Protein AF-A0A968XU78-F1 (afdb_monomer_lite)

Radius of gyration: 15.13 Å; chains: 1; bounding box: 41×35×36 Å

Secondary structure (DSSP, 8-state):
----TTSEEEEEEE-SS-SSSSEEEEEEEESS-B-TT-EEEEE-PPEETTTTEEPSS--EEEEE-SS-B-TT-EEEEEEETTSPEEP-SSEEEE-TTT-PBPSEE-----TTT-EEEEEEEEE--STT--EEEEEEEEE-SS----S-B---------

pLDDT: mean 80.4, std 16.05, range [33.38, 98.38]

Structure (mmCIF, N/CA/C/O backbone):
data_AF-A0A968XU78-F1
#
_entry.id   AF-A0A968XU78-F1
#
loop_
_atom_site.group_PDB
_atom_site.id
_atom_site.type_symbol
_atom_site.label_atom_id
_atom_site.label_alt_id
_atom_site.label_comp_id
_atom_site.label_asym_id
_atom_site.label_entity_id
_atom_site.label_seq_id
_atom_site.pdbx_PDB_ins_code
_atom_site.Cartn_x
_atom_site.Cartn_y
_atom_site.Cartn_z
_atom_site.occupancy
_atom_site.B_iso_or_equiv
_atom_site.auth_seq_id
_atom_site.auth_comp_id
_atom_site.auth_asym_id
_atom_site.auth_atom_id
_atom_site.pdbx_PDB_model_num
ATOM 1 N N . MET A 1 1 ? -8.311 -9.028 13.385 1.00 54.56 1 MET A N 1
ATOM 2 C CA . MET A 1 1 ? -7.023 -9.724 13.165 1.00 54.56 1 MET A CA 1
ATOM 3 C C . MET A 1 1 ? -5.971 -8.674 12.850 1.00 54.56 1 MET A C 1
ATOM 5 O O . MET A 1 1 ? -6.336 -7.646 12.294 1.00 54.56 1 MET A O 1
ATOM 9 N N . ALA A 1 2 ? -4.718 -8.875 13.262 1.00 76.56 2 ALA A N 1
ATOM 10 C CA . ALA A 1 2 ? -3.630 -7.958 12.922 1.00 76.56 2 ALA A CA 1
ATOM 11 C C . ALA A 1 2 ? -3.056 -8.347 11.554 1.00 76.56 2 ALA A C 1
ATOM 13 O O . ALA A 1 2 ? -2.830 -9.530 11.313 1.00 76.56 2 ALA A O 1
ATOM 14 N N . LEU A 1 3 ? -2.841 -7.369 10.675 1.00 87.31 3 LEU A N 1
ATOM 15 C CA . LEU A 1 3 ? -2.115 -7.594 9.428 1.00 87.31 3 LEU A CA 1
ATOM 16 C C . LEU A 1 3 ? -0.648 -7.915 9.749 1.00 87.31 3 LEU A C 1
ATOM 18 O O . LEU A 1 3 ? -0.043 -7.300 10.624 1.00 87.31 3 LEU A O 1
ATOM 22 N N . THR A 1 4 ? -0.080 -8.876 9.035 1.00 87.88 4 THR A N 1
ATOM 23 C CA . THR A 1 4 ? 1.322 -9.302 9.129 1.00 87.88 4 THR A CA 1
ATOM 24 C C . THR A 1 4 ? 1.878 -9.561 7.735 1.00 87.88 4 THR A C 1
ATOM 26 O O . THR A 1 4 ? 1.134 -9.568 6.749 1.00 87.88 4 THR A O 1
ATOM 29 N N . ALA A 1 5 ? 3.178 -9.853 7.646 1.00 83.69 5 ALA A N 1
ATOM 30 C CA . ALA A 1 5 ? 3.746 -10.450 6.444 1.00 83.69 5 ALA A CA 1
ATOM 31 C C . ALA A 1 5 ? 2.885 -11.635 5.969 1.00 83.69 5 ALA A C 1
ATOM 33 O O . ALA A 1 5 ? 2.498 -12.484 6.777 1.00 83.69 5 ALA A O 1
ATOM 34 N N . GLY A 1 6 ? 2.533 -11.639 4.680 1.00 82.31 6 GLY A N 1
ATOM 35 C CA . GLY A 1 6 ? 1.667 -12.657 4.076 1.00 82.31 6 GLY A CA 1
ATOM 36 C C . GLY A 1 6 ? 0.160 -12.453 4.277 1.00 82.31 6 GLY A C 1
ATOM 37 O O . GLY A 1 6 ? -0.614 -13.310 3.871 1.00 82.31 6 GLY A O 1
ATOM 38 N N . SER A 1 7 ? -0.290 -11.337 4.865 1.00 92.12 7 SER A N 1
ATOM 39 C CA . SER A 1 7 ? -1.729 -11.004 4.930 1.00 92.12 7 SER A CA 1
ATOM 40 C C . SER A 1 7 ? -2.313 -10.542 3.594 1.00 92.12 7 SER A C 1
ATOM 42 O O . SER A 1 7 ? -3.532 -10.541 3.425 1.00 92.12 7 SER A O 1
ATOM 44 N N . ILE A 1 8 ? -1.457 -10.159 2.646 1.00 95.50 8 ILE A N 1
ATOM 45 C CA . ILE A 1 8 ? -1.828 -9.828 1.271 1.00 95.50 8 ILE A CA 1
ATOM 46 C C . ILE A 1 8 ? -0.812 -10.429 0.300 1.00 95.50 8 ILE A C 1
ATOM 48 O O . ILE A 1 8 ? 0.327 -10.708 0.682 1.00 95.50 8 ILE A O 1
ATOM 52 N N . ALA A 1 9 ? -1.201 -10.554 -0.964 1.00 94.75 9 ALA A N 1
ATOM 53 C CA . ALA A 1 9 ? -0.276 -10.792 -2.065 1.00 94.75 9 ALA A CA 1
ATOM 54 C C . ALA A 1 9 ? -0.595 -9.849 -3.223 1.00 94.75 9 ALA A C 1
ATOM 56 O O . ALA A 1 9 ? -1.761 -9.672 -3.568 1.00 94.75 9 ALA A O 1
ATOM 57 N N . PHE A 1 10 ? 0.429 -9.259 -3.835 1.00 93.44 10 PHE A N 1
ATOM 58 C CA . PHE A 1 10 ? 0.238 -8.525 -5.080 1.00 93.44 10 PHE A CA 1
ATOM 59 C C . PHE A 1 10 ? -0.052 -9.496 -6.228 1.00 93.44 10 PHE A C 1
ATOM 61 O O . PHE A 1 10 ? 0.564 -10.558 -6.317 1.00 93.44 10 PHE A O 1
ATOM 68 N N . THR A 1 11 ? -0.982 -9.129 -7.106 1.00 93.44 11 THR A N 1
ATOM 69 C CA . THR A 1 11 ? -1.430 -9.979 -8.222 1.00 93.44 11 THR A CA 1
ATOM 70 C C . THR A 1 11 ? -1.208 -9.343 -9.589 1.00 93.44 11 THR A C 1
ATOM 72 O O . THR A 1 11 ? -1.167 -10.063 -10.582 1.00 93.44 11 THR A O 1
ATOM 75 N N . ALA A 1 12 ? -1.051 -8.019 -9.656 1.00 89.31 12 ALA A N 1
ATOM 76 C CA . ALA A 1 12 ? -0.768 -7.306 -10.897 1.00 89.31 12 ALA A CA 1
ATOM 77 C C . ALA A 1 12 ? -0.072 -5.966 -10.630 1.00 89.31 12 ALA A C 1
ATOM 79 O O . ALA A 1 12 ? -0.299 -5.342 -9.592 1.00 89.31 12 ALA A O 1
ATOM 80 N N . VAL A 1 13 ? 0.722 -5.522 -11.605 1.00 86.81 13 VAL A N 1
ATOM 81 C CA . VAL A 1 13 ? 1.258 -4.160 -11.725 1.00 86.81 13 VAL A CA 1
ATOM 82 C C . VAL A 1 13 ? 1.188 -3.747 -13.193 1.00 86.81 13 VAL A C 1
ATOM 84 O O . VAL A 1 13 ? 1.442 -4.572 -14.071 1.00 86.81 13 VAL A O 1
ATOM 87 N N . GLN A 1 14 ? 0.853 -2.487 -13.453 1.00 83.44 14 GLN A N 1
ATOM 88 C CA . GLN A 1 14 ? 0.863 -1.868 -14.774 1.00 83.44 14 GLN A CA 1
ATOM 89 C C . GLN A 1 14 ? 1.460 -0.459 -14.646 1.00 83.44 14 GLN A C 1
ATOM 91 O O . GLN A 1 14 ? 0.974 0.331 -13.845 1.00 83.44 14 GLN A O 1
ATOM 96 N N . SER A 1 15 ? 2.515 -0.164 -15.406 1.00 80.44 15 SER A N 1
ATOM 97 C CA . SER A 1 15 ? 3.244 1.122 -15.372 1.00 80.44 15 SER A CA 1
ATOM 98 C C . SER A 1 15 ? 3.573 1.677 -16.762 1.00 80.44 15 SER A C 1
ATOM 100 O O . SER A 1 15 ? 4.053 2.795 -16.920 1.00 80.44 15 SER A O 1
ATOM 102 N N . ASP A 1 16 ? 3.298 0.911 -17.817 1.00 72.12 16 ASP A N 1
ATOM 103 C CA . ASP A 1 16 ? 3.533 1.313 -19.206 1.00 72.12 16 ASP A CA 1
ATOM 104 C C . ASP A 1 16 ? 2.457 2.267 -19.744 1.00 72.12 16 ASP A C 1
ATOM 106 O O . ASP A 1 16 ? 2.541 2.703 -20.890 1.00 72.12 16 ASP A O 1
ATOM 110 N N . ASN A 1 17 ? 1.469 2.618 -18.913 1.00 67.69 17 ASN A N 1
ATOM 111 C CA . ASN A 1 17 ? 0.366 3.517 -19.234 1.00 67.69 17 ASN A CA 1
ATOM 112 C C . ASN A 1 17 ? -0.408 3.138 -20.512 1.00 67.69 17 ASN A C 1
ATOM 114 O O . ASN A 1 17 ? -1.046 3.987 -21.138 1.00 67.69 17 ASN A O 1
ATOM 118 N N . VAL A 1 18 ? -0.375 1.858 -20.894 1.00 62.19 18 VAL A N 1
ATOM 119 C CA . VAL A 1 18 ? -1.057 1.307 -22.067 1.00 62.19 18 VAL A CA 1
ATOM 120 C C . VAL A 1 18 ? -1.873 0.087 -21.628 1.00 62.19 18 VAL A C 1
ATOM 122 O O . VAL A 1 18 ? -1.422 -0.738 -20.844 1.00 62.19 18 VAL A O 1
ATOM 125 N N . GLY A 1 19 ? -3.106 -0.048 -22.127 1.00 62.78 19 GLY A N 1
ATOM 126 C CA . GLY A 1 19 ? -3.983 -1.180 -21.805 1.00 62.78 19 GLY A CA 1
ATOM 127 C C . GLY A 1 19 ? -5.164 -0.819 -20.900 1.00 62.78 19 GLY A C 1
ATOM 128 O O . GLY A 1 19 ? -5.734 0.263 -21.014 1.00 62.78 19 GLY A O 1
ATOM 129 N N . GLY A 1 20 ? -5.589 -1.768 -20.058 1.00 60.56 20 GLY A N 1
ATOM 130 C CA . GLY A 1 20 ? -6.904 -1.759 -19.400 1.00 60.56 20 GLY A CA 1
ATOM 131 C C . GLY A 1 20 ? -7.129 -0.688 -18.326 1.00 60.56 20 GLY A C 1
ATOM 132 O O . GLY A 1 20 ? -8.282 -0.320 -18.112 1.00 60.56 20 GLY A O 1
ATOM 133 N N . PHE A 1 21 ? -6.075 -0.175 -17.676 1.00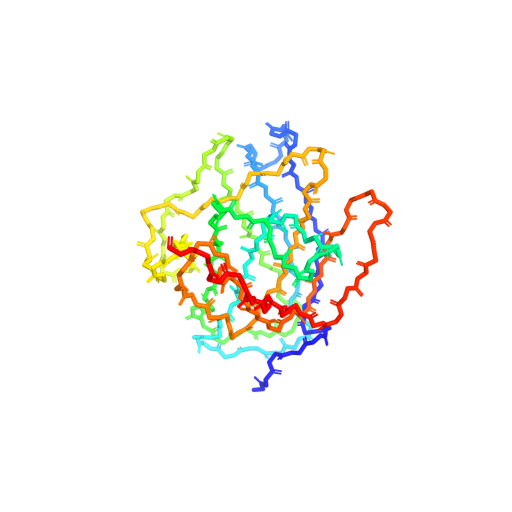 68.75 21 PHE A N 1
ATOM 134 C CA . PHE A 1 21 ? -6.210 0.825 -16.604 1.00 68.75 21 PHE A CA 1
ATOM 135 C C . PHE A 1 21 ? -5.797 2.247 -17.018 1.00 68.75 21 PHE A C 1
ATOM 137 O O . PHE A 1 21 ? -6.106 3.186 -16.290 1.00 68.75 21 PHE A O 1
ATOM 144 N N . ASN A 1 22 ? -5.187 2.428 -18.202 1.00 73.69 22 ASN A N 1
ATOM 145 C CA . ASN A 1 22 ? -4.803 3.734 -18.771 1.00 73.69 22 ASN A CA 1
ATOM 146 C C . ASN A 1 22 ? -4.087 4.664 -17.760 1.00 73.69 22 ASN A C 1
ATOM 148 O O . ASN A 1 22 ? -4.410 5.850 -17.638 1.00 73.69 22 ASN A O 1
ATOM 152 N N . GLY A 1 23 ? -3.159 4.099 -16.988 1.00 80.62 23 GLY A N 1
ATOM 153 C CA . GLY A 1 23 ? -2.520 4.763 -15.855 1.00 80.62 23 GLY A CA 1
ATOM 154 C C . GLY A 1 23 ? -1.655 3.803 -15.036 1.00 80.62 23 GLY A C 1
ATOM 155 O O . GLY A 1 23 ? -1.667 2.604 -15.310 1.00 80.62 23 GLY A O 1
ATOM 156 N N . ASP A 1 24 ? -0.945 4.296 -14.024 1.00 84.31 24 ASP A N 1
ATOM 157 C CA . ASP A 1 24 ? -0.194 3.441 -13.102 1.00 84.31 24 ASP A CA 1
ATOM 158 C C . ASP A 1 24 ? -1.167 2.698 -12.177 1.00 84.31 24 ASP A C 1
ATOM 160 O O . ASP A 1 24 ? -2.024 3.294 -11.519 1.00 84.31 24 ASP A O 1
ATOM 164 N N . ALA A 1 25 ? -1.054 1.374 -12.122 1.00 87.44 25 ALA A N 1
ATOM 165 C CA . ALA A 1 25 ? -1.965 0.532 -11.363 1.00 87.44 25 ALA A CA 1
ATOM 166 C C . ALA A 1 25 ? -1.245 -0.628 -10.680 1.00 87.44 25 ALA A C 1
ATOM 168 O O . ALA A 1 25 ? -0.263 -1.177 -11.181 1.00 87.44 25 ALA A O 1
ATOM 169 N N . PHE A 1 26 ? -1.800 -1.059 -9.552 1.00 90.31 26 PHE A N 1
ATOM 170 C CA . PHE A 1 26 ? -1.454 -2.336 -8.942 1.00 90.31 26 PHE A CA 1
ATOM 171 C C . PHE A 1 26 ? -2.692 -2.997 -8.349 1.00 90.31 26 PHE A C 1
ATOM 173 O O . PHE A 1 26 ? -3.692 -2.348 -8.030 1.00 90.31 26 PHE A O 1
ATOM 180 N N . GLN A 1 27 ? -2.606 -4.311 -8.185 1.00 94.31 27 GLN A N 1
ATOM 181 C CA . GLN A 1 27 ? -3.628 -5.108 -7.527 1.00 94.31 27 GLN A CA 1
ATOM 182 C C . GLN A 1 27 ? -3.024 -5.944 -6.415 1.00 94.31 27 GLN A C 1
ATOM 184 O O . GLN A 1 27 ? -1.897 -6.435 -6.529 1.00 94.31 27 GLN A O 1
ATOM 189 N N . PHE A 1 28 ? -3.808 -6.155 -5.366 1.00 96.69 28 PHE A N 1
ATOM 190 C CA . PHE A 1 28 ? -3.497 -7.128 -4.335 1.00 96.69 28 PHE A CA 1
ATOM 191 C C . PHE A 1 28 ? -4.741 -7.910 -3.937 1.00 96.69 28 PHE A C 1
ATOM 193 O O . PHE A 1 28 ? -5.863 -7.414 -4.008 1.00 96.69 28 PHE A O 1
ATOM 200 N N . VAL A 1 29 ? -4.528 -9.142 -3.496 1.00 97.69 29 VAL A N 1
ATOM 201 C CA . VAL A 1 29 ? -5.554 -9.987 -2.899 1.00 97.69 29 VAL A CA 1
ATOM 202 C C . VAL A 1 29 ? -5.347 -10.050 -1.391 1.00 97.69 29 VAL A C 1
ATOM 204 O O . VAL A 1 29 ? -4.216 -10.160 -0.910 1.00 97.69 29 VAL A O 1
ATOM 207 N N . LEU A 1 30 ? -6.442 -9.984 -0.638 1.00 97.62 30 LEU A N 1
ATOM 208 C CA . LEU A 1 30 ? -6.436 -10.254 0.795 1.00 97.62 30 LEU A CA 1
ATOM 209 C C . LEU A 1 30 ? -6.263 -11.757 1.036 1.00 97.62 30 LEU A C 1
ATOM 211 O O . LEU A 1 30 ? -7.013 -12.559 0.491 1.00 97.62 30 LEU A O 1
ATOM 215 N N . LEU A 1 31 ? -5.310 -12.152 1.875 1.00 96.06 31 LEU A N 1
ATOM 216 C CA . LEU A 1 31 ? -5.107 -13.554 2.275 1.00 96.06 31 LEU A CA 1
ATOM 217 C C . LEU A 1 31 ? -5.702 -13.865 3.657 1.00 96.06 31 LEU A C 1
ATOM 219 O O . LEU A 1 31 ? -5.674 -15.004 4.113 1.00 96.06 31 LEU A O 1
ATOM 223 N N . THR A 1 32 ? -6.273 -12.852 4.304 1.00 95.12 32 THR A N 1
ATOM 224 C CA . THR A 1 32 ? -7.029 -12.939 5.554 1.00 95.12 32 THR A CA 1
ATOM 225 C C . THR A 1 32 ? -8.244 -12.023 5.473 1.00 95.12 32 THR A C 1
ATOM 227 O O . THR A 1 32 ? -8.222 -11.022 4.757 1.00 95.12 32 THR A O 1
ATOM 230 N N . ASP A 1 33 ? -9.279 -12.330 6.248 1.00 96.62 33 ASP A N 1
ATOM 231 C CA . ASP A 1 33 ? -10.402 -11.419 6.453 1.00 96.62 33 ASP A CA 1
ATOM 232 C C . ASP A 1 33 ? -9.923 -10.116 7.113 1.00 96.62 33 ASP A C 1
ATOM 234 O O . ASP A 1 33 ? -9.047 -10.123 7.990 1.00 96.62 33 ASP A O 1
ATOM 238 N N . VAL A 1 34 ? -10.529 -8.996 6.722 1.00 96.19 34 VAL A N 1
ATOM 239 C CA . VAL A 1 34 ? -10.269 -7.663 7.279 1.00 96.19 34 VAL A CA 1
ATOM 240 C C . VAL A 1 34 ? -11.577 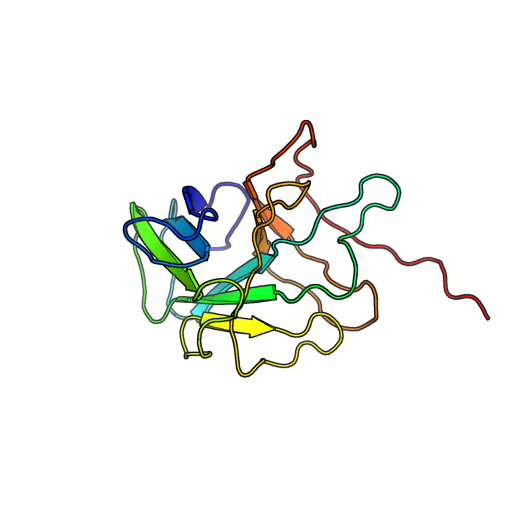-6.989 7.675 1.00 96.19 34 VAL A C 1
ATOM 242 O O . VAL A 1 34 ? -12.614 -7.157 7.035 1.00 96.19 34 VAL A O 1
ATOM 245 N N . ALA A 1 35 ? -11.534 -6.206 8.750 1.00 96.94 35 ALA A N 1
ATOM 246 C CA . ALA A 1 35 ? -12.678 -5.414 9.187 1.00 96.94 35 ALA A CA 1
ATOM 247 C C . ALA A 1 35 ? -12.697 -4.043 8.496 1.00 96.94 35 ALA A C 1
ATOM 249 O O . ALA A 1 35 ? -11.652 -3.551 8.055 1.00 96.94 35 ALA A O 1
ATOM 250 N N . ALA A 1 36 ? -13.860 -3.392 8.480 1.00 96.88 36 ALA A N 1
ATOM 251 C CA . ALA A 1 36 ? -13.968 -1.990 8.090 1.00 96.88 36 ALA A CA 1
ATOM 252 C C . ALA A 1 36 ? -12.986 -1.124 8.906 1.00 96.88 36 ALA A C 1
ATOM 254 O O . ALA A 1 36 ? -12.785 -1.346 10.101 1.00 96.88 36 ALA A O 1
ATOM 255 N N . GLY A 1 37 ? -12.350 -0.151 8.255 1.00 96.19 37 GLY A N 1
ATOM 256 C CA . GLY A 1 37 ? -11.315 0.708 8.836 1.00 96.19 37 GLY A CA 1
ATOM 257 C C . GLY A 1 37 ? -9.898 0.126 8.815 1.00 96.19 37 GLY A C 1
ATOM 258 O O . GLY A 1 37 ? -8.946 0.838 9.140 1.00 96.19 37 GLY A O 1
ATOM 259 N N . THR A 1 38 ? -9.717 -1.134 8.400 1.00 96.69 38 THR A N 1
ATOM 260 C CA . THR A 1 38 ? -8.374 -1.685 8.164 1.00 96.69 38 THR A CA 1
ATOM 261 C C . THR A 1 38 ? -7.637 -0.820 7.149 1.00 96.69 38 THR A C 1
ATOM 263 O O . THR A 1 38 ? -8.179 -0.509 6.093 1.00 96.69 38 THR A O 1
ATOM 266 N N . THR A 1 39 ? -6.408 -0.423 7.479 1.00 96.00 39 THR A N 1
ATOM 267 C CA . THR A 1 39 ? -5.615 0.505 6.671 1.00 96.00 39 THR A CA 1
ATOM 268 C C . THR A 1 39 ? -4.317 -0.156 6.223 1.00 96.00 39 THR A C 1
ATOM 270 O O . THR A 1 39 ? -3.619 -0.758 7.039 1.00 96.00 39 THR A O 1
ATOM 273 N N . ILE A 1 40 ? -3.984 -0.013 4.940 1.00 96.25 40 ILE A N 1
ATOM 274 C CA . ILE A 1 40 ? -2.706 -0.436 4.356 1.00 96.25 40 ILE A CA 1
ATOM 275 C C . ILE A 1 40 ? -2.108 0.755 3.618 1.00 96.25 40 ILE A C 1
ATOM 277 O O . ILE A 1 40 ? -2.818 1.514 2.962 1.00 96.25 40 ILE A O 1
ATOM 281 N N . PHE A 1 41 ? -0.803 0.926 3.739 1.00 94.31 41 PHE A N 1
ATOM 282 C CA . PHE A 1 41 ? -0.059 1.986 3.083 1.00 94.31 41 PHE A CA 1
ATOM 283 C C . PHE A 1 41 ? 0.851 1.391 2.018 1.00 94.31 41 PHE A C 1
ATOM 285 O O . PHE A 1 41 ? 1.390 0.306 2.201 1.00 94.31 41 PHE A O 1
ATOM 292 N N . PHE A 1 42 ? 1.029 2.103 0.918 1.00 92.56 42 PHE A N 1
ATOM 293 C CA . PHE A 1 42 ? 1.813 1.688 -0.233 1.00 92.56 42 PHE A CA 1
ATOM 294 C C . PHE A 1 42 ? 2.768 2.812 -0.599 1.00 92.56 42 PHE A C 1
ATOM 296 O O . PHE A 1 42 ? 2.359 3.969 -0.702 1.00 92.56 42 PHE A O 1
ATOM 303 N N . THR A 1 43 ? 4.033 2.470 -0.781 1.00 88.50 43 THR A N 1
ATOM 304 C CA . THR A 1 43 ? 5.058 3.394 -1.264 1.00 88.50 43 THR A CA 1
ATOM 305 C C . THR A 1 43 ? 5.741 2.783 -2.474 1.00 88.50 43 THR A C 1
ATOM 307 O O . THR A 1 43 ? 6.009 1.578 -2.483 1.00 88.50 43 THR A O 1
ATOM 310 N N . ASP A 1 44 ? 5.992 3.614 -3.478 1.00 83.19 44 ASP A N 1
ATOM 311 C CA . ASP A 1 44 ? 6.900 3.327 -4.588 1.00 83.19 44 ASP A CA 1
ATOM 312 C C . ASP A 1 44 ? 8.369 3.583 -4.220 1.00 83.19 44 ASP A C 1
ATOM 314 O O . ASP A 1 44 ? 9.293 3.269 -4.975 1.00 83.19 44 ASP A O 1
ATOM 318 N N . GLY A 1 45 ? 8.583 4.114 -3.016 1.00 81.88 45 GLY A N 1
ATOM 319 C CA . GLY A 1 45 ? 9.875 4.568 -2.582 1.00 81.88 45 GLY A CA 1
ATOM 320 C C . GLY A 1 45 ? 10.940 3.494 -2.519 1.00 81.88 45 GLY A C 1
ATOM 321 O O . GLY A 1 45 ? 10.839 2.494 -1.796 1.00 81.88 45 GLY A O 1
ATOM 322 N N . GLY A 1 46 ? 12.028 3.733 -3.247 1.00 78.06 46 GLY A N 1
ATOM 323 C CA . GLY A 1 46 ? 13.187 2.854 -3.240 1.00 78.06 46 GLY A CA 1
ATOM 324 C C . GLY A 1 46 ? 13.736 2.693 -1.819 1.00 78.06 46 GLY A C 1
ATOM 325 O O . GLY A 1 46 ? 14.092 3.675 -1.164 1.00 78.06 46 GLY A O 1
ATOM 326 N N . PHE A 1 47 ? 13.845 1.454 -1.331 1.00 77.50 47 PHE A N 1
ATOM 327 C CA . PHE A 1 47 ? 14.507 1.195 -0.056 1.00 77.50 47 PHE A CA 1
ATOM 328 C C . PHE A 1 47 ? 16.017 1.105 -0.242 1.00 77.50 47 PHE A C 1
ATOM 330 O O . PHE A 1 47 ? 16.526 0.351 -1.072 1.00 77.50 47 PHE A O 1
ATOM 337 N N . ARG A 1 48 ? 16.739 1.871 0.564 1.00 74.19 48 ARG A N 1
ATOM 338 C CA . ARG A 1 48 ? 18.189 1.956 0.562 1.00 74.19 48 ARG A CA 1
ATOM 339 C C . ARG A 1 48 ? 18.761 1.091 1.673 1.00 74.19 48 ARG A C 1
ATOM 341 O O . ARG A 1 48 ? 18.564 1.355 2.856 1.00 74.19 48 ARG A O 1
ATOM 348 N N . THR A 1 49 ? 19.506 0.058 1.293 1.00 73.44 49 THR A N 1
ATOM 349 C CA . THR A 1 49 ? 20.176 -0.837 2.248 1.00 73.44 49 THR A CA 1
ATOM 350 C C . THR A 1 49 ? 21.433 -0.217 2.859 1.00 73.44 49 THR A C 1
ATOM 352 O O . THR A 1 49 ? 21.838 -0.626 3.941 1.00 73.44 49 THR A O 1
ATOM 355 N N . ASP A 1 50 ? 22.030 0.797 2.220 1.00 76.50 50 ASP A N 1
ATOM 356 C CA . ASP A 1 50 ? 23.236 1.479 2.707 1.00 76.50 50 ASP A CA 1
ATOM 357 C C . ASP A 1 50 ? 22.988 2.340 3.956 1.00 76.50 50 ASP A C 1
ATOM 359 O O . ASP A 1 50 ? 23.908 2.581 4.736 1.00 76.50 50 ASP A O 1
ATOM 363 N N . ASN A 1 51 ? 21.749 2.784 4.171 1.00 72.62 51 ASN A N 1
ATOM 364 C CA . ASN A 1 51 ? 21.338 3.545 5.355 1.00 72.62 51 ASN A CA 1
ATOM 365 C C . ASN A 1 51 ? 20.045 3.022 6.005 1.00 72.62 51 ASN A C 1
ATOM 367 O O . ASN A 1 51 ? 19.522 3.666 6.913 1.00 72.62 51 ASN A O 1
ATOM 371 N N . ASN A 1 52 ? 19.555 1.866 5.550 1.00 74.19 52 ASN A N 1
ATOM 372 C CA . ASN A 1 52 ? 18.345 1.202 6.025 1.00 74.19 52 ASN A CA 1
ATOM 373 C C . ASN A 1 52 ? 17.100 2.115 6.026 1.00 74.19 52 ASN A C 1
ATOM 375 O O . ASN A 1 52 ? 16.303 2.080 6.959 1.00 74.19 52 ASN A O 1
ATOM 379 N N . ALA A 1 53 ? 16.929 2.952 5.000 1.00 76.56 53 ALA A N 1
ATOM 380 C CA . ALA A 1 53 ? 15.845 3.932 4.930 1.00 76.56 53 ALA A CA 1
ATOM 381 C C . ALA A 1 53 ? 15.164 3.958 3.557 1.00 76.56 53 ALA A C 1
ATOM 383 O O . ALA A 1 53 ? 15.761 3.606 2.541 1.00 76.56 53 ALA A O 1
ATOM 384 N N . PHE A 1 54 ? 13.912 4.414 3.506 1.00 78.75 54 PHE A N 1
ATOM 385 C CA . PHE A 1 54 ? 13.299 4.804 2.236 1.00 78.75 54 PHE A CA 1
ATOM 386 C C . PHE A 1 54 ? 13.983 6.054 1.672 1.00 78.75 54 PHE A C 1
ATOM 388 O O . PHE A 1 54 ? 14.539 6.871 2.418 1.00 78.75 54 PHE A O 1
ATOM 395 N N . ARG A 1 55 ? 13.952 6.204 0.346 1.00 76.06 55 ARG A N 1
ATOM 396 C CA . ARG A 1 55 ? 14.278 7.472 -0.308 1.00 76.06 55 ARG A CA 1
ATOM 397 C C . ARG A 1 55 ? 13.356 8.581 0.220 1.00 76.06 55 ARG A C 1
ATOM 399 O O . ARG A 1 55 ? 12.287 8.348 0.780 1.00 76.06 55 ARG A O 1
ATOM 406 N N . THR A 1 56 ? 13.855 9.810 0.149 1.00 74.69 56 THR A N 1
ATOM 407 C CA . THR A 1 56 ? 13.172 10.986 0.693 1.00 74.69 56 THR A CA 1
ATOM 408 C C . THR A 1 56 ? 12.354 11.680 -0.391 1.00 74.69 56 THR A C 1
ATOM 410 O O . THR A 1 56 ? 12.655 11.553 -1.575 1.00 74.69 56 THR A O 1
ATOM 413 N N . ASN A 1 57 ? 11.358 12.470 0.024 1.00 72.50 57 ASN A N 1
ATOM 414 C CA . ASN A 1 57 ? 10.457 13.233 -0.855 1.00 72.50 57 ASN A CA 1
ATOM 415 C C . ASN A 1 57 ? 9.494 12.394 -1.716 1.00 72.50 57 ASN A C 1
ATOM 417 O O . ASN A 1 57 ? 8.979 12.894 -2.713 1.00 72.50 57 ASN A O 1
ATOM 421 N N . GLU A 1 58 ? 9.204 11.161 -1.307 1.00 78.06 58 GLU A N 1
ATOM 422 C CA . GLU A 1 58 ? 8.151 10.332 -1.901 1.00 78.06 58 GLU A CA 1
ATOM 423 C C . GLU A 1 58 ? 6.886 10.386 -1.034 1.00 78.06 58 GLU A C 1
ATOM 425 O O . GLU A 1 58 ? 6.946 10.503 0.199 1.00 78.06 58 GLU A O 1
ATOM 430 N N . ASN A 1 59 ? 5.725 10.343 -1.687 1.00 84.25 59 ASN A N 1
ATOM 431 C CA . ASN A 1 59 ? 4.432 10.279 -1.014 1.00 84.25 59 ASN A CA 1
ATOM 432 C C . ASN A 1 59 ? 4.012 8.822 -0.830 1.00 84.25 59 ASN A C 1
ATOM 434 O O . ASN A 1 59 ? 4.490 7.924 -1.510 1.00 84.25 59 ASN A O 1
ATOM 438 N N . VAL A 1 60 ? 3.075 8.594 0.084 1.00 89.56 60 VAL A N 1
ATOM 439 C CA . VAL A 1 60 ? 2.516 7.264 0.336 1.00 89.56 60 VAL A CA 1
ATOM 440 C C . VAL A 1 60 ? 1.059 7.249 -0.084 1.00 89.56 60 VAL A C 1
ATOM 442 O O . VAL A 1 60 ? 0.311 8.169 0.238 1.00 89.56 60 VAL A O 1
ATOM 445 N N . VAL A 1 61 ? 0.619 6.186 -0.743 1.00 93.50 61 VAL A N 1
ATOM 446 C CA . VAL A 1 61 ? -0.801 5.933 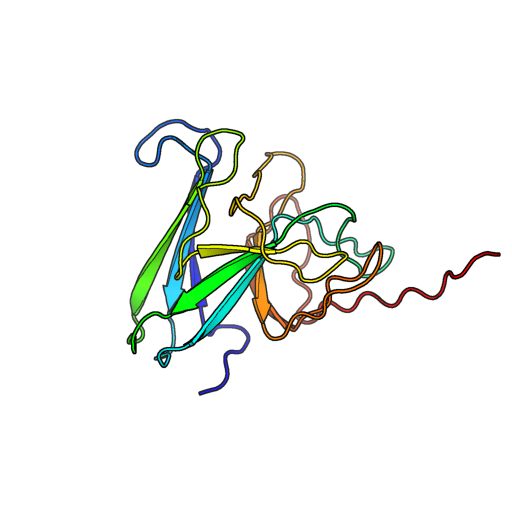-0.986 1.00 93.50 61 VAL A CA 1
ATOM 447 C C . VAL A 1 61 ? -1.368 5.105 0.160 1.00 93.50 61 VAL A C 1
ATOM 449 O O . VAL A 1 61 ? -0.817 4.081 0.543 1.00 93.50 61 VAL A O 1
ATOM 452 N N . ARG A 1 62 ? -2.491 5.538 0.723 1.00 95.25 62 ARG A N 1
ATOM 453 C CA . ARG A 1 62 ? -3.219 4.838 1.782 1.00 95.25 62 ARG A CA 1
ATOM 454 C C . ARG A 1 62 ? -4.500 4.240 1.221 1.00 95.25 62 ARG A C 1
ATOM 456 O O . ARG A 1 62 ? -5.301 4.979 0.654 1.00 95.25 62 ARG A O 1
ATOM 463 N N . TRP A 1 63 ? -4.702 2.953 1.474 1.00 97.38 63 TRP A N 1
ATOM 464 C CA . TRP A 1 63 ? -5.967 2.245 1.316 1.00 97.38 63 TRP A CA 1
ATOM 465 C C . TRP A 1 63 ? -6.673 2.073 2.664 1.00 97.38 63 TRP A C 1
ATOM 467 O O . TRP A 1 63 ? -6.020 1.725 3.651 1.00 97.38 63 TRP A O 1
ATOM 477 N N . VAL A 1 64 ? -7.993 2.257 2.703 1.00 97.19 64 VAL A N 1
ATOM 478 C CA . VAL A 1 64 ? -8.842 2.000 3.875 1.00 97.19 64 VAL A CA 1
ATOM 479 C C . VAL A 1 64 ? -10.038 1.136 3.480 1.00 97.19 64 VAL A C 1
ATOM 481 O O . VAL A 1 64 ? -10.874 1.557 2.679 1.00 97.19 64 VAL A O 1
ATOM 484 N N . ALA A 1 65 ? -10.180 -0.033 4.106 1.00 97.69 65 ALA A N 1
ATOM 485 C CA . ALA A 1 65 ? -11.333 -0.908 3.919 1.00 97.69 65 ALA A CA 1
ATOM 486 C C . ALA A 1 65 ? -12.631 -0.196 4.342 1.00 97.69 65 ALA A C 1
ATOM 488 O O . ALA A 1 65 ? -12.820 0.121 5.516 1.00 97.69 65 ALA A O 1
ATOM 489 N N . GLN A 1 66 ? -13.551 0.033 3.404 1.00 98.00 66 GLN A N 1
ATOM 490 C CA . GLN A 1 66 ? -14.824 0.717 3.687 1.00 98.00 66 GLN A CA 1
ATOM 491 C C . GLN A 1 66 ? -15.890 -0.210 4.300 1.00 98.00 66 GLN A C 1
ATOM 493 O O . GLN A 1 66 ? -16.930 0.245 4.770 1.00 98.00 66 GLN A O 1
ATOM 498 N N . SER A 1 67 ? -15.646 -1.520 4.294 1.00 97.75 67 SER A N 1
ATOM 499 C CA . SER A 1 67 ? -16.516 -2.548 4.866 1.00 97.75 67 SER A CA 1
ATOM 500 C C . SER A 1 67 ? -15.682 -3.750 5.319 1.00 97.75 67 SER A C 1
ATOM 502 O O . SER A 1 67 ? -14.467 -3.777 5.114 1.00 97.75 67 SER A O 1
ATOM 504 N N . ASN A 1 68 ? -16.317 -4.736 5.956 1.00 97.69 68 ASN A N 1
ATOM 505 C CA . ASN A 1 68 ? -15.661 -6.013 6.229 1.00 97.69 68 ASN A CA 1
ATOM 506 C C . ASN A 1 68 ? -15.476 -6.771 4.908 1.00 97.69 68 ASN A C 1
ATOM 508 O O . ASN A 1 68 ? -16.443 -6.941 4.167 1.00 97.69 68 ASN A O 1
ATOM 512 N N . LEU A 1 69 ? -14.262 -7.243 4.636 1.00 97.88 69 LEU A N 1
ATOM 513 C CA . LEU A 1 69 ? -13.921 -7.971 3.413 1.00 97.88 69 LEU A CA 1
ATOM 514 C C . LEU A 1 69 ? -13.317 -9.326 3.776 1.00 97.88 69 LEU A C 1
ATOM 516 O O . LEU A 1 69 ? -12.537 -9.429 4.723 1.00 97.88 69 LEU A O 1
ATOM 520 N N . THR A 1 70 ? -13.670 -10.364 3.022 1.00 97.31 70 THR A N 1
ATOM 521 C CA . THR A 1 70 ? -13.140 -11.714 3.234 1.00 97.31 70 THR A CA 1
ATOM 522 C C . THR A 1 70 ? -11.807 -11.910 2.519 1.00 97.31 70 THR A C 1
ATOM 524 O O . THR A 1 70 ? -11.511 -11.233 1.525 1.00 97.31 70 THR A O 1
ATOM 527 N N . ALA A 1 71 ? -11.026 -12.891 2.966 1.00 97.31 71 ALA A N 1
ATOM 528 C CA . ALA A 1 71 ? -9.908 -13.418 2.195 1.00 97.31 71 ALA A CA 1
ATOM 529 C C . ALA A 1 71 ? -10.359 -13.791 0.767 1.00 97.31 71 ALA A C 1
ATOM 531 O O . ALA A 1 71 ? -11.496 -14.209 0.536 1.00 97.31 71 ALA A O 1
ATOM 532 N N . GLY A 1 72 ? -9.470 -13.605 -0.206 1.00 97.50 72 GLY A N 1
ATOM 533 C CA . GLY A 1 72 ? -9.742 -13.762 -1.634 1.00 97.50 72 GLY A CA 1
ATOM 534 C C . GLY A 1 72 ? -10.272 -12.502 -2.324 1.00 97.50 72 GLY A C 1
ATOM 535 O O . GLY A 1 72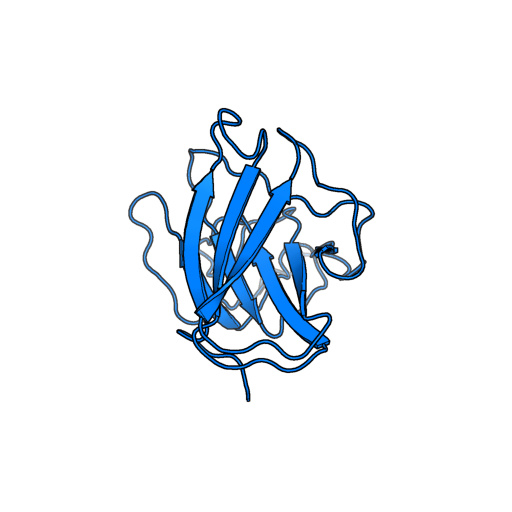 ? -10.332 -12.473 -3.551 1.00 97.50 72 GLY A O 1
ATOM 536 N N . THR A 1 73 ? -10.617 -11.444 -1.581 1.00 98.38 73 THR A N 1
ATOM 537 C CA . THR A 1 73 ? -11.032 -10.168 -2.186 1.00 98.38 73 THR A CA 1
ATOM 538 C C . THR A 1 73 ? -9.847 -9.505 -2.890 1.00 98.38 73 THR A C 1
ATOM 540 O O . THR A 1 73 ? -8.809 -9.278 -2.266 1.00 98.38 73 THR A O 1
ATOM 543 N N . VAL A 1 74 ? -10.012 -9.177 -4.176 1.00 97.94 74 VAL A N 1
ATOM 544 C CA . VAL A 1 74 ? -9.020 -8.448 -4.982 1.00 97.94 74 VAL A CA 1
ATOM 545 C C . VAL A 1 74 ? -9.324 -6.959 -4.948 1.00 97.94 74 VAL A C 1
ATOM 547 O O . VAL A 1 74 ? -10.436 -6.537 -5.260 1.00 97.94 74 VAL A O 1
ATOM 550 N N . ILE A 1 75 ? -8.314 -6.170 -4.609 1.00 97.62 75 ILE A N 1
ATOM 551 C CA . ILE A 1 75 ? -8.364 -4.718 -4.509 1.00 97.62 75 ILE A CA 1
ATOM 552 C C . ILE A 1 75 ? -7.447 -4.126 -5.572 1.00 97.62 75 ILE A C 1
ATOM 554 O O . ILE A 1 75 ? -6.338 -4.614 -5.789 1.00 97.62 75 ILE A O 1
ATOM 558 N N . THR A 1 76 ? -7.923 -3.080 -6.244 1.00 94.19 76 THR A N 1
ATOM 559 C CA . THR A 1 76 ? -7.198 -2.404 -7.324 1.00 94.19 76 THR A CA 1
ATOM 560 C C . THR A 1 76 ? -6.987 -0.946 -6.966 1.00 94.19 76 THR A C 1
ATOM 562 O O . THR A 1 76 ? -7.935 -0.254 -6.598 1.00 94.19 76 THR A O 1
ATOM 565 N N . PHE A 1 77 ? -5.753 -0.483 -7.121 1.00 92.31 77 PHE A N 1
ATOM 566 C CA . PHE A 1 77 ? -5.439 0.932 -7.204 1.00 92.31 77 PHE A CA 1
ATOM 567 C C . PHE A 1 77 ? -5.164 1.303 -8.658 1.00 92.31 77 PHE A C 1
ATOM 569 O O . PHE A 1 77 ? -4.504 0.554 -9.380 1.00 92.31 77 PHE A O 1
ATOM 576 N N . THR A 1 78 ? -5.632 2.475 -9.072 1.00 88.81 78 THR A N 1
ATOM 577 C CA . THR A 1 78 ? -5.321 3.052 -10.379 1.00 88.81 78 THR A CA 1
ATOM 578 C C . THR A 1 78 ? -5.154 4.554 -10.220 1.00 88.81 78 THR A C 1
ATOM 580 O O . THR A 1 78 ? -6.037 5.224 -9.683 1.00 88.81 78 THR A O 1
ATOM 583 N N . ALA A 1 79 ? -4.036 5.077 -10.705 1.00 84.62 79 ALA A N 1
ATOM 584 C CA . ALA A 1 79 ? -3.757 6.496 -10.826 1.00 84.62 79 ALA A CA 1
ATOM 585 C C . ALA A 1 79 ? -3.621 6.866 -12.311 1.00 84.62 79 ALA A C 1
ATOM 587 O O . ALA A 1 79 ? -3.094 6.066 -13.081 1.00 84.62 79 ALA A O 1
ATOM 588 N N . PRO A 1 80 ? -4.102 8.041 -12.754 1.00 75.44 80 PRO A N 1
ATOM 589 C CA . PRO A 1 80 ? -3.909 8.477 -14.133 1.00 75.44 80 PRO A CA 1
ATOM 590 C C . PRO A 1 80 ? -2.418 8.611 -14.481 1.00 75.44 80 PRO A C 1
ATOM 592 O O . PRO A 1 80 ? -1.591 8.880 -13.617 1.00 75.44 80 PRO A O 1
ATOM 595 N N . ASN A 1 81 ? -2.067 8.475 -15.760 1.00 69.31 81 ASN A N 1
ATOM 596 C CA . ASN A 1 81 ? -0.673 8.547 -16.215 1.00 69.31 81 ASN A CA 1
ATOM 597 C C . ASN A 1 81 ? 0.076 9.775 -15.653 1.00 69.31 81 ASN A C 1
ATOM 599 O O . ASN A 1 81 ? -0.380 10.915 -15.803 1.00 69.31 81 ASN A O 1
ATOM 603 N N . GLY A 1 82 ? 1.206 9.525 -14.982 1.00 62.41 82 GLY A N 1
ATOM 604 C CA . GLY A 1 82 ? 2.112 10.552 -14.460 1.00 62.41 82 GLY A CA 1
ATOM 605 C C . GLY A 1 82 ? 1.500 11.478 -13.402 1.00 62.41 82 GLY A C 1
ATOM 606 O O . GLY A 1 82 ? 2.062 12.537 -13.119 1.00 62.41 82 GLY A O 1
ATOM 607 N N . SER A 1 83 ? 0.336 11.134 -12.841 1.00 68.19 83 SER A N 1
ATOM 608 C CA . SER A 1 83 ? -0.380 11.965 -11.872 1.00 68.19 83 SER A CA 1
ATOM 609 C C . SER A 1 83 ? -1.142 11.121 -10.849 1.00 68.19 83 SER A C 1
ATOM 611 O O . SER A 1 83 ? -1.541 9.996 -11.108 1.00 68.19 83 SER A O 1
ATOM 613 N N . GLY A 1 84 ? -1.356 11.647 -9.643 1.00 79.69 84 GLY A N 1
ATOM 614 C CA . GLY A 1 84 ? -2.176 10.941 -8.656 1.00 79.69 84 GLY A CA 1
ATOM 615 C C . GLY A 1 84 ? -3.665 10.958 -9.018 1.00 79.69 84 GLY A C 1
ATOM 616 O O . GLY A 1 84 ? -4.167 11.944 -9.557 1.00 79.69 84 GLY A O 1
ATOM 617 N N . ALA A 1 85 ? -4.393 9.897 -8.666 1.00 86.25 85 ALA A N 1
ATOM 618 C CA . ALA A 1 85 ? -5.853 9.909 -8.625 1.00 86.25 85 ALA A CA 1
ATOM 619 C C . ALA A 1 85 ? -6.353 10.909 -7.574 1.00 86.25 85 ALA A C 1
ATOM 621 O O . ALA A 1 85 ? -5.654 11.198 -6.605 1.00 86.25 85 ALA A O 1
ATOM 622 N N . ALA A 1 86 ? -7.574 11.424 -7.717 1.00 89.56 86 ALA A N 1
ATOM 623 C CA . ALA A 1 86 ? -8.187 12.222 -6.657 1.00 89.56 86 ALA A CA 1
ATOM 624 C C . ALA A 1 86 ? -8.346 11.383 -5.379 1.00 89.56 86 ALA A C 1
ATOM 626 O O . ALA A 1 86 ? -8.760 10.224 -5.439 1.00 89.56 86 ALA A O 1
ATOM 627 N N . SER A 1 87 ? -8.043 11.973 -4.223 1.00 93.06 87 SER A N 1
ATOM 628 C CA . SER A 1 87 ? -8.265 11.302 -2.944 1.00 93.06 87 SER A CA 1
ATOM 629 C C . SER A 1 87 ? -9.759 11.044 -2.706 1.00 93.06 87 SER A C 1
ATOM 631 O O . SER A 1 87 ? -10.614 11.895 -2.947 1.00 93.06 87 SER A O 1
ATOM 633 N N . THR A 1 88 ? -10.060 9.865 -2.180 1.00 94.56 88 THR A N 1
ATOM 634 C CA . THR A 1 88 ? -11.382 9.354 -1.811 1.00 94.56 88 THR A CA 1
ATOM 635 C C . THR A 1 88 ? -11.340 8.829 -0.365 1.00 94.56 88 THR A C 1
ATOM 637 O O . THR A 1 88 ? -10.265 8.776 0.240 1.00 94.56 88 THR A O 1
ATOM 640 N N . PRO A 1 89 ? -12.480 8.419 0.226 1.00 94.75 89 PRO A N 1
ATOM 641 C CA . PRO A 1 89 ? -12.475 7.744 1.526 1.00 94.75 89 PRO A CA 1
ATOM 642 C C . PRO A 1 89 ? -11.677 6.432 1.547 1.00 94.75 89 PRO A C 1
ATOM 644 O O . PRO A 1 89 ? -11.152 6.060 2.595 1.00 94.75 89 PRO A O 1
ATOM 647 N N . GLU A 1 90 ? -11.589 5.737 0.407 1.00 96.19 90 GLU A N 1
ATOM 648 C CA . GLU A 1 90 ? -10.856 4.476 0.274 1.00 96.19 90 GLU A CA 1
ATOM 649 C C . GLU A 1 90 ? -9.375 4.702 -0.037 1.00 96.19 90 GLU A C 1
ATOM 651 O O . GLU A 1 90 ? -8.527 4.047 0.559 1.00 96.19 90 GLU A O 1
ATOM 656 N N . TRP A 1 91 ? -9.061 5.643 -0.929 1.00 95.75 91 TRP A N 1
ATOM 657 C CA . TRP A 1 91 ? -7.714 5.877 -1.447 1.00 95.75 91 TRP A CA 1
ATOM 658 C C . TRP A 1 91 ? -7.278 7.318 -1.246 1.00 95.75 91 TRP A C 1
ATOM 660 O O . TRP A 1 91 ? -7.903 8.226 -1.778 1.00 95.75 91 TRP A O 1
ATOM 670 N N . SER A 1 92 ? -6.175 7.552 -0.541 1.00 95.00 92 SER A N 1
ATOM 671 C CA . SER A 1 92 ? -5.669 8.912 -0.318 1.00 95.00 92 SER A CA 1
ATOM 672 C C . SER A 1 92 ? -4.150 8.968 -0.308 1.00 95.00 92 SER A C 1
ATOM 674 O O . SER A 1 92 ? -3.524 8.077 0.262 1.00 95.00 92 SER A O 1
ATOM 676 N N . GLY A 1 93 ? -3.553 10.030 -0.845 1.00 92.56 93 GLY A N 1
ATOM 677 C CA . GLY A 1 93 ? -2.124 10.282 -0.658 1.00 92.56 93 GLY A CA 1
ATOM 678 C C . GLY A 1 93 ? -1.821 10.804 0.744 1.00 92.56 93 GLY A C 1
ATOM 679 O O . GLY A 1 93 ? -2.657 11.461 1.364 1.00 92.56 93 GLY A O 1
ATOM 680 N N . ILE A 1 94 ? -0.619 10.527 1.233 1.00 91.88 94 ILE A N 1
ATOM 681 C CA . ILE A 1 94 ? -0.101 10.964 2.525 1.00 91.88 94 ILE A CA 1
ATOM 682 C C . ILE A 1 94 ? 1.268 11.597 2.302 1.00 91.88 94 ILE A C 1
ATOM 684 O O . ILE A 1 94 ? 2.163 10.981 1.719 1.00 91.88 94 ILE A O 1
ATOM 688 N N . ASN A 1 95 ? 1.434 12.821 2.797 1.00 88.94 95 ASN A N 1
ATOM 689 C CA . ASN A 1 95 ? 2.729 13.478 2.860 1.00 88.94 95 ASN A CA 1
ATOM 690 C C . ASN A 1 95 ? 3.572 12.810 3.953 1.00 88.94 95 ASN A C 1
ATOM 692 O O . ASN A 1 95 ? 3.226 12.875 5.132 1.00 88.94 95 ASN A O 1
ATOM 696 N N . THR A 1 96 ? 4.685 12.186 3.585 1.00 85.75 96 THR A N 1
ATOM 697 C CA . THR A 1 96 ? 5.542 11.444 4.526 1.00 85.75 96 THR A CA 1
ATOM 698 C C . THR A 1 96 ? 6.219 12.335 5.572 1.00 85.75 96 THR A C 1
ATOM 700 O O . THR A 1 96 ? 6.474 11.891 6.695 1.00 85.75 96 THR A O 1
ATOM 703 N N . SER A 1 97 ? 6.436 13.614 5.253 1.00 83.81 97 SER A N 1
ATOM 704 C CA . SER A 1 97 ? 7.070 14.593 6.142 1.00 83.81 97 SER A CA 1
ATOM 705 C C . SER A 1 97 ? 6.129 15.150 7.207 1.00 83.81 97 SER A C 1
ATOM 707 O O . SER A 1 97 ? 6.608 15.583 8.253 1.00 83.81 97 SER A O 1
ATOM 709 N N . THR A 1 98 ? 4.817 15.180 6.956 1.00 86.19 98 THR A N 1
ATOM 710 C CA . THR A 1 98 ? 3.829 15.808 7.858 1.00 86.19 98 THR A CA 1
ATOM 711 C C . THR A 1 98 ? 2.712 14.872 8.316 1.00 86.19 98 THR A C 1
ATOM 713 O O . THR A 1 98 ? 1.975 15.215 9.235 1.00 86.19 98 THR A O 1
ATOM 716 N N . GLY A 1 99 ? 2.543 13.715 7.671 1.00 87.62 99 GLY A N 1
ATOM 717 C CA . GLY A 1 99 ? 1.398 12.820 7.854 1.00 87.62 99 GLY A CA 1
ATOM 718 C C . GLY A 1 99 ? 0.080 13.374 7.301 1.00 87.62 99 GLY A C 1
ATOM 719 O O . GLY A 1 99 ? -0.969 12.756 7.483 1.00 87.62 99 GLY A O 1
ATOM 720 N N . ALA A 1 100 ? 0.105 14.536 6.641 1.00 90.88 100 ALA A N 1
ATOM 721 C CA . ALA A 1 100 ? -1.094 15.171 6.116 1.00 90.88 100 ALA A CA 1
ATOM 722 C C . ALA A 1 100 ? -1.661 14.394 4.922 1.00 90.88 100 ALA A C 1
ATOM 724 O O . ALA A 1 100 ? -0.918 13.935 4.052 1.00 90.88 100 ALA A O 1
ATOM 725 N N . VAL A 1 101 ? -2.990 14.301 4.863 1.00 92.88 101 VAL A N 1
ATOM 726 C CA . VAL A 1 101 ? -3.699 13.773 3.694 1.00 92.88 101 VAL A CA 1
ATOM 727 C C . VAL A 1 101 ? -3.549 14.749 2.528 1.00 92.88 101 VAL A C 1
ATOM 729 O O . VAL A 1 101 ? -3.750 15.953 2.682 1.00 92.88 101 VAL A O 1
ATOM 732 N N . LEU A 1 102 ? -3.202 14.218 1.362 1.00 91.94 102 LEU A N 1
ATOM 733 C CA . LEU A 1 102 ? -3.054 14.955 0.114 1.00 91.94 102 LEU A CA 1
ATOM 734 C C . LEU A 1 102 ? -4.362 14.949 -0.681 1.00 91.94 102 LEU A C 1
ATOM 736 O O . LEU A 1 102 ? -5.203 14.061 -0.529 1.00 91.94 102 LEU A O 1
ATOM 740 N N . SER A 1 103 ? -4.524 15.928 -1.570 1.00 91.25 103 SER A N 1
ATOM 741 C CA . SER A 1 103 ? -5.657 15.989 -2.504 1.00 91.25 103 SER A CA 1
ATOM 742 C C . SER A 1 103 ? -5.611 14.893 -3.568 1.00 91.25 103 SER A C 1
ATOM 744 O O . SER A 1 103 ? -6.645 14.566 -4.152 1.00 91.25 103 SER A O 1
ATOM 746 N N . THR A 1 104 ? -4.433 14.315 -3.799 1.00 90.38 104 THR A N 1
ATOM 747 C CA . THR A 1 104 ? -4.219 13.226 -4.744 1.00 90.38 104 THR A CA 1
ATOM 748 C C . THR A 1 104 ? -3.564 12.024 -4.070 1.00 90.38 104 THR A C 1
ATOM 750 O O . THR A 1 104 ? -2.668 12.165 -3.240 1.00 90.38 104 THR A O 1
ATOM 753 N N . ALA A 1 105 ? -4.018 10.829 -4.436 1.00 86.31 105 ALA A N 1
ATOM 754 C CA . ALA A 1 105 ? -3.382 9.551 -4.172 1.00 86.31 105 ALA A CA 1
ATOM 755 C C . ALA A 1 105 ? -2.583 9.163 -5.416 1.00 86.31 105 ALA A C 1
ATOM 757 O O . ALA A 1 105 ? -3.167 8.820 -6.439 1.00 86.31 105 ALA A O 1
ATOM 758 N N . GLY A 1 106 ? -1.261 9.260 -5.359 1.00 78.19 106 GLY A N 1
ATOM 759 C CA . GLY A 1 106 ? -0.406 8.940 -6.495 1.00 78.19 106 GLY A CA 1
ATOM 760 C C . GLY A 1 106 ? 0.829 8.180 -6.063 1.00 78.19 106 GLY A C 1
ATOM 761 O O . GLY A 1 106 ? 1.378 8.448 -4.997 1.00 78.19 106 GLY A O 1
ATOM 762 N N . LEU A 1 107 ? 1.222 7.259 -6.926 1.00 78.56 107 LEU A N 1
ATOM 763 C CA . LEU A 1 107 ? 2.503 6.574 -6.956 1.00 78.56 107 LEU A CA 1
ATOM 764 C C . LEU A 1 107 ? 2.924 6.549 -8.423 1.00 78.56 107 LEU A C 1
ATOM 766 O O . LEU A 1 107 ? 2.064 6.473 -9.300 1.00 78.56 107 LEU A O 1
ATOM 770 N N . SER A 1 108 ? 4.212 6.737 -8.660 1.00 76.75 108 SER A N 1
ATOM 771 C CA . SER A 1 108 ? 4.826 6.922 -9.965 1.00 76.75 108 SER A CA 1
ATOM 772 C C . SER A 1 108 ? 5.793 5.776 -10.182 1.00 76.75 108 SER A C 1
ATOM 774 O O . SER A 1 108 ? 6.916 5.810 -9.694 1.00 76.75 108 SER A O 1
ATOM 776 N N . LEU A 1 109 ? 5.363 4.760 -10.921 1.00 73.31 109 LEU A N 1
ATOM 777 C CA . LEU A 1 109 ? 6.158 3.552 -11.105 1.00 73.31 109 LEU A CA 1
ATOM 778 C C . LEU A 1 109 ? 7.109 3.718 -12.297 1.00 73.31 109 LEU A C 1
ATOM 780 O O . LEU A 1 109 ? 6.717 3.540 -13.449 1.00 73.31 109 LEU A O 1
ATOM 784 N N . SER A 1 110 ? 8.376 4.031 -12.031 1.00 66.56 110 SER A N 1
ATOM 785 C CA . SER A 1 110 ? 9.447 4.032 -13.030 1.00 66.56 110 SER A CA 1
ATOM 786 C C . SER A 1 110 ? 10.116 2.660 -13.142 1.00 66.56 110 SER A C 1
ATOM 788 O O . SER A 1 110 ? 10.247 1.906 -12.179 1.00 66.56 110 SER A O 1
ATOM 790 N N . ILE A 1 111 ? 10.599 2.337 -14.343 1.00 52.84 111 ILE A N 1
ATOM 791 C CA . ILE A 1 111 ? 11.328 1.090 -14.628 1.00 52.84 111 ILE A CA 1
ATOM 792 C C . ILE A 1 111 ? 12.729 1.030 -13.987 1.00 52.84 111 ILE A C 1
ATOM 794 O O . ILE A 1 111 ? 13.322 -0.047 -13.941 1.00 52.84 111 ILE A O 1
ATOM 798 N N . ASP A 1 112 ? 13.245 2.147 -13.461 1.00 54.00 112 ASP A N 1
ATOM 799 C CA . ASP A 1 112 ? 14.572 2.231 -12.840 1.00 54.00 112 ASP A CA 1
ATOM 800 C C . ASP A 1 112 ? 14.503 2.281 -11.306 1.00 54.00 112 ASP A C 1
ATOM 802 O O . ASP A 1 112 ? 14.602 3.334 -10.674 1.00 54.00 112 ASP A O 1
ATOM 806 N N . GLY A 1 113 ? 14.441 1.099 -10.692 1.00 56.66 113 GLY A N 1
ATOM 807 C CA . GLY A 1 113 ? 14.762 0.922 -9.273 1.00 56.66 113 GLY A CA 1
ATOM 808 C C . GLY A 1 113 ? 13.690 1.367 -8.281 1.00 56.66 113 GLY A C 1
ATOM 809 O O . GLY A 1 113 ? 13.994 1.462 -7.086 1.00 56.66 113 GLY A O 1
ATOM 810 N N . ASP A 1 114 ? 12.467 1.602 -8.748 1.00 69.50 114 ASP A N 1
ATOM 811 C CA . ASP A 1 114 ? 11.319 1.714 -7.857 1.00 69.50 114 ASP A CA 1
ATOM 812 C C . ASP A 1 114 ? 10.966 0.323 -7.312 1.00 69.50 114 ASP A C 1
ATOM 814 O O . ASP A 1 114 ? 11.507 -0.709 -7.723 1.00 69.50 114 ASP A O 1
ATOM 818 N N . ASN A 1 115 ? 10.119 0.272 -6.301 1.00 81.06 115 ASN A N 1
ATOM 819 C CA . ASN A 1 115 ? 9.538 -0.965 -5.789 1.00 81.06 115 ASN A CA 1
ATOM 820 C C . ASN A 1 115 ? 8.064 -0.688 -5.490 1.00 81.06 115 ASN A C 1
ATOM 822 O O . ASN A 1 115 ? 7.606 0.427 -5.682 1.00 81.06 115 ASN A O 1
ATOM 826 N N . ILE A 1 116 ? 7.296 -1.673 -5.038 1.00 87.44 116 ILE A N 1
ATOM 827 C CA . ILE A 1 116 ? 6.037 -1.370 -4.347 1.00 87.44 116 ILE A CA 1
ATOM 828 C C . ILE A 1 116 ? 6.100 -2.049 -3.005 1.00 87.44 116 ILE A C 1
ATOM 830 O O . ILE A 1 116 ? 6.111 -3.276 -2.942 1.00 87.44 116 ILE A O 1
ATOM 834 N N . THR A 1 117 ? 6.116 -1.262 -1.937 1.00 88.88 117 THR A N 1
ATOM 835 C CA . THR A 1 117 ? 6.166 -1.774 -0.569 1.00 88.88 117 THR A CA 1
ATOM 836 C C . THR A 1 117 ? 4.848 -1.507 0.141 1.00 88.88 117 THR A C 1
ATOM 838 O O . THR A 1 117 ? 4.440 -0.356 0.287 1.00 88.88 117 THR A O 1
ATOM 841 N N . ALA A 1 118 ? 4.190 -2.574 0.600 1.00 92.88 118 ALA A N 1
ATOM 842 C CA . ALA A 1 118 ? 3.008 -2.489 1.447 1.00 92.88 118 ALA A CA 1
ATOM 843 C C . ALA A 1 118 ? 3.416 -2.464 2.923 1.00 92.88 118 ALA A C 1
ATOM 845 O O . ALA A 1 118 ? 4.131 -3.350 3.396 1.00 92.88 118 ALA A O 1
ATOM 846 N N . LEU A 1 119 ? 2.924 -1.468 3.651 1.00 91.38 119 LEU A N 1
ATOM 847 C CA . LEU A 1 119 ? 3.284 -1.134 5.022 1.00 91.38 119 LEU A CA 1
ATOM 848 C C . LEU A 1 119 ? 2.034 -1.030 5.900 1.00 91.38 119 LEU A C 1
ATOM 850 O O . LEU A 1 119 ? 0.974 -0.564 5.474 1.00 91.38 119 LEU A O 1
ATOM 854 N N . ILE A 1 120 ? 2.194 -1.390 7.168 1.00 91.38 120 ILE A N 1
ATOM 855 C CA . ILE A 1 120 ? 1.248 -1.088 8.242 1.00 91.38 120 ILE A CA 1
ATOM 856 C C . ILE A 1 120 ? 1.942 -0.298 9.344 1.00 91.38 120 ILE A C 1
ATOM 858 O O . ILE A 1 120 ? 3.167 -0.331 9.487 1.00 91.38 120 ILE A O 1
ATOM 862 N N . ASN A 1 121 ? 1.123 0.390 10.136 1.00 88.44 121 ASN A N 1
ATOM 863 C CA . ASN A 1 121 ? 1.545 1.206 11.271 1.00 88.44 121 ASN A CA 1
ATOM 864 C C . ASN A 1 121 ? 2.666 2.198 10.918 1.00 88.44 121 ASN A C 1
ATOM 866 O O . ASN A 1 121 ? 3.657 2.259 11.653 1.00 88.44 121 ASN A O 1
ATOM 870 N N . PRO A 1 122 ? 2.565 2.944 9.798 1.00 88.06 122 PRO A N 1
ATOM 871 C CA . PRO A 1 122 ? 3.627 3.854 9.454 1.00 88.06 122 PRO A CA 1
ATOM 872 C C . PRO A 1 122 ? 3.692 5.017 10.440 1.00 88.06 122 PRO A C 1
ATOM 874 O O . PRO A 1 122 ? 2.662 5.501 10.919 1.00 88.06 122 PRO A O 1
ATOM 877 N N . THR A 1 123 ? 4.901 5.497 10.705 1.00 86.25 123 THR A N 1
ATOM 878 C CA . THR A 1 123 ? 5.091 6.811 11.320 1.00 86.25 123 THR A CA 1
ATOM 879 C C . THR A 1 123 ? 5.466 7.822 10.244 1.00 86.25 123 THR A C 1
ATOM 881 O O . THR A 1 123 ? 6.132 7.500 9.260 1.00 86.25 123 THR A O 1
ATOM 884 N N . PHE A 1 124 ? 4.984 9.048 10.424 1.00 84.94 124 PHE A N 1
ATOM 885 C CA . PHE A 1 124 ? 5.215 10.177 9.530 1.00 84.94 124 PHE A CA 1
ATOM 886 C C . PHE A 1 124 ? 5.781 11.335 10.353 1.00 84.94 124 PHE A C 1
ATOM 888 O O . PHE A 1 124 ? 5.415 11.480 11.522 1.00 84.94 124 PHE A O 1
ATOM 895 N N . GLY A 1 125 ? 6.644 12.165 9.763 1.00 71.50 125 GLY A N 1
ATOM 896 C CA . GLY A 1 125 ? 7.231 13.313 10.466 1.00 71.50 125 GLY A CA 1
ATOM 897 C C . GLY A 1 125 ? 8.740 13.457 10.286 1.00 71.50 125 GLY A C 1
ATOM 898 O O . GLY A 1 125 ? 9.502 12.782 10.9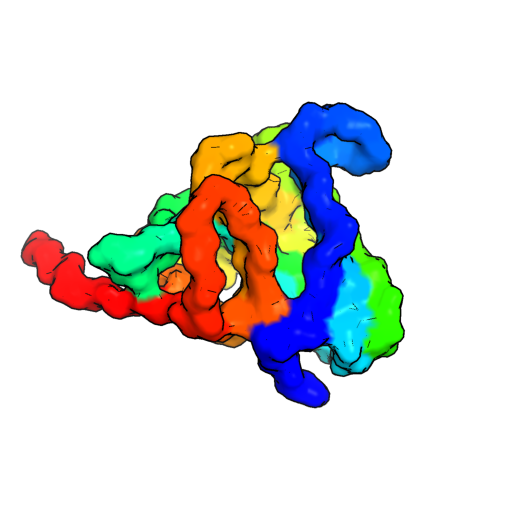70 1.00 71.50 125 GLY A O 1
ATOM 899 N N . GLY A 1 126 ? 9.176 14.377 9.420 1.00 62.16 126 GLY A N 1
ATOM 900 C CA . GLY A 1 126 ? 10.594 14.657 9.137 1.00 62.16 126 GLY A CA 1
ATOM 901 C C . GLY A 1 126 ? 11.043 14.231 7.734 1.00 62.16 126 GLY A C 1
ATOM 902 O O . GLY A 1 126 ? 10.362 13.473 7.051 1.00 62.16 126 GLY A O 1
ATOM 903 N N . THR A 1 127 ? 12.200 14.724 7.287 1.00 54.50 127 THR A N 1
ATOM 904 C CA . THR A 1 127 ? 12.677 14.617 5.891 1.00 54.50 127 THR A CA 1
ATOM 905 C C . THR A 1 127 ? 13.048 13.198 5.433 1.00 54.50 127 THR A C 1
ATOM 907 O O . THR A 1 127 ? 13.294 13.015 4.247 1.00 54.50 127 THR A O 1
ATOM 910 N N . SER A 1 128 ? 13.044 12.201 6.331 1.00 55.81 128 SER A N 1
ATOM 911 C CA . SER A 1 128 ? 13.416 10.792 6.064 1.00 55.81 128 SER A CA 1
ATOM 912 C C . SER A 1 128 ? 12.540 9.772 6.821 1.00 55.81 128 SER A C 1
ATOM 914 O O . SER A 1 128 ? 12.998 8.695 7.209 1.00 55.81 128 SER A O 1
ATOM 916 N N . ALA A 1 129 ? 11.294 10.135 7.126 1.00 60.25 129 ALA A N 1
ATOM 917 C CA . ALA A 1 129 ? 10.592 9.591 8.288 1.00 60.25 129 ALA A CA 1
ATOM 918 C C . ALA A 1 129 ? 9.658 8.402 8.052 1.00 60.25 129 ALA A C 1
ATOM 920 O O . ALA A 1 129 ? 9.048 7.950 9.020 1.00 60.25 129 ALA A O 1
ATOM 921 N N . LEU A 1 130 ? 9.535 7.887 6.823 1.00 77.19 130 LEU A N 1
ATOM 922 C CA . LEU A 1 130 ? 8.679 6.726 6.598 1.00 77.19 130 LEU A CA 1
ATOM 923 C C . LEU A 1 130 ? 9.298 5.495 7.274 1.00 77.19 130 LEU A C 1
ATOM 925 O O . LEU A 1 130 ? 10.229 4.881 6.761 1.00 77.19 130 LEU A O 1
ATOM 929 N N . ASN A 1 131 ? 8.763 5.143 8.436 1.00 78.88 131 ASN A N 1
ATOM 930 C CA . ASN A 1 131 ? 8.983 3.863 9.098 1.00 78.88 131 ASN A CA 1
ATOM 931 C C . ASN A 1 131 ? 7.686 3.078 9.051 1.00 78.88 131 ASN A C 1
ATOM 933 O O . ASN A 1 131 ? 6.622 3.684 9.017 1.00 78.88 131 ASN A O 1
ATOM 937 N N . GLY A 1 132 ? 7.757 1.751 9.096 1.00 82.50 132 GLY A N 1
ATOM 938 C CA . GLY A 1 132 ? 6.570 0.907 9.169 1.00 82.50 132 GLY A CA 1
ATOM 939 C C . GLY A 1 132 ? 6.920 -0.574 9.166 1.00 82.50 132 GLY A C 1
ATOM 940 O O . GLY A 1 132 ? 8.063 -0.973 8.936 1.00 82.50 132 GLY A O 1
ATOM 941 N N . THR A 1 133 ? 5.924 -1.414 9.420 1.00 86.94 133 THR A N 1
ATOM 942 C CA . THR A 1 133 ? 6.072 -2.863 9.267 1.00 86.94 133 THR A CA 1
ATOM 943 C C . THR A 1 133 ? 5.651 -3.244 7.860 1.00 86.94 133 THR A C 1
ATOM 945 O O . THR A 1 133 ? 4.491 -3.058 7.498 1.00 86.94 133 THR A O 1
ATOM 948 N N . ALA A 1 134 ? 6.575 -3.771 7.061 1.00 86.81 134 ALA A N 1
ATOM 949 C CA . ALA A 1 134 ? 6.218 -4.265 5.742 1.00 86.81 134 ALA A CA 1
ATOM 950 C C . ALA A 1 134 ? 5.484 -5.596 5.826 1.00 86.81 134 ALA A C 1
ATOM 952 O O . ALA A 1 134 ? 5.811 -6.463 6.637 1.00 86.81 134 ALA A O 1
ATOM 953 N N . ILE A 1 135 ? 4.490 -5.748 4.958 1.00 91.38 135 ILE A N 1
ATOM 954 C CA . ILE A 1 135 ? 3.643 -6.940 4.905 1.00 91.38 135 ILE A CA 1
ATOM 955 C C . ILE A 1 135 ? 3.691 -7.656 3.550 1.00 91.38 135 ILE A C 1
ATOM 957 O O . ILE A 1 135 ? 3.389 -8.848 3.481 1.00 91.38 135 ILE A O 1
ATOM 961 N N . ALA A 1 136 ? 4.097 -6.954 2.491 1.00 90.62 136 ALA A N 1
ATOM 962 C CA . ALA A 1 136 ? 4.355 -7.493 1.158 1.00 90.62 136 ALA A CA 1
ATOM 963 C C . ALA A 1 136 ? 5.195 -6.492 0.349 1.00 90.62 136 ALA A C 1
ATOM 965 O O . ALA A 1 136 ? 5.163 -5.292 0.628 1.00 90.62 136 ALA A O 1
ATOM 966 N N . G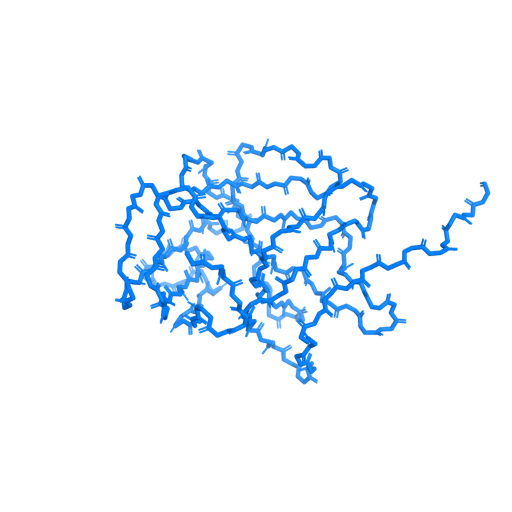LN A 1 137 ? 5.906 -6.965 -0.675 1.00 88.00 137 GLN A N 1
ATOM 967 C CA . GLN A 1 137 ? 6.619 -6.087 -1.602 1.00 88.00 137 GLN A CA 1
ATOM 968 C C . GLN A 1 137 ? 6.725 -6.716 -2.995 1.00 88.00 137 GLN A C 1
ATOM 970 O O . GLN A 1 137 ? 6.866 -7.933 -3.114 1.00 88.00 137 GLN A O 1
ATOM 975 N N . ILE A 1 138 ? 6.706 -5.879 -4.031 1.00 84.81 138 ILE A N 1
ATOM 976 C CA . ILE A 1 138 ? 7.244 -6.200 -5.357 1.00 84.81 138 ILE A CA 1
ATOM 977 C C . ILE A 1 138 ? 8.584 -5.485 -5.507 1.00 84.81 138 ILE A C 1
ATOM 979 O O . ILE A 1 138 ? 8.677 -4.280 -5.284 1.00 84.81 138 ILE A O 1
ATOM 983 N N . LEU A 1 139 ? 9.614 -6.241 -5.880 1.00 78.25 139 LEU A N 1
ATOM 984 C CA . LEU A 1 139 ? 10.978 -5.759 -6.065 1.00 78.25 139 LEU A CA 1
ATOM 985 C C . LEU A 1 139 ? 11.370 -5.864 -7.538 1.00 78.25 139 LEU A C 1
ATOM 987 O O . LEU A 1 139 ? 11.253 -6.939 -8.131 1.00 78.25 139 LEU A O 1
ATOM 991 N N . TRP A 1 140 ? 11.898 -4.780 -8.101 1.00 73.56 140 TRP A N 1
ATOM 992 C CA . TRP A 1 140 ? 12.550 -4.780 -9.409 1.00 73.56 140 TRP A CA 1
ATOM 993 C C . TRP A 1 140 ? 14.063 -4.622 -9.231 1.00 73.56 140 TRP A C 1
ATOM 995 O O . TRP A 1 140 ? 14.519 -3.828 -8.416 1.00 73.56 140 TRP A O 1
ATOM 1005 N N . GLY A 1 141 ? 14.846 -5.413 -9.974 1.00 59.19 141 GLY A N 1
ATOM 1006 C CA . GLY A 1 141 ? 16.313 -5.356 -9.969 1.00 59.19 141 GLY A CA 1
ATOM 1007 C C . GLY A 1 141 ? 16.972 -5.793 -8.652 1.00 59.19 141 GLY A C 1
ATOM 1008 O O . GLY A 1 141 ? 17.207 -4.968 -7.788 1.00 59.19 141 GLY A O 1
ATOM 1009 N N . ALA A 1 142 ? 17.314 -7.084 -8.520 1.00 51.00 142 ALA A N 1
ATOM 1010 C CA . ALA A 1 142 ? 18.236 -7.703 -7.537 1.00 51.00 142 ALA A CA 1
ATOM 1011 C C . ALA A 1 142 ? 18.235 -7.222 -6.057 1.00 51.00 142 ALA A C 1
ATOM 1013 O O . ALA A 1 142 ? 19.164 -7.540 -5.313 1.00 51.00 142 ALA A O 1
ATOM 1014 N N . ALA A 1 143 ? 17.225 -6.490 -5.598 1.00 55.38 143 ALA A N 1
ATOM 1015 C CA . ALA A 1 143 ? 17.096 -6.065 -4.215 1.00 55.38 143 ALA A CA 1
ATOM 1016 C C . ALA A 1 143 ? 16.596 -7.234 -3.349 1.00 55.38 143 ALA A C 1
ATOM 1018 O O . ALA A 1 143 ? 15.770 -8.039 -3.780 1.00 55.38 143 ALA A O 1
ATOM 1019 N N . ALA A 1 144 ? 17.122 -7.354 -2.130 1.00 57.62 144 ALA A N 1
ATOM 1020 C CA . ALA A 1 144 ? 16.628 -8.310 -1.141 1.00 57.62 144 ALA A CA 1
ATOM 1021 C C . ALA A 1 144 ? 15.363 -7.761 -0.462 1.00 57.62 144 ALA A C 1
ATOM 1023 O O . ALA A 1 144 ? 15.227 -6.547 -0.340 1.00 57.62 144 ALA A O 1
ATOM 1024 N N . PHE A 1 145 ? 14.473 -8.641 0.006 1.00 57.62 145 PHE A N 1
ATOM 1025 C CA . PHE A 1 145 ? 13.290 -8.285 0.800 1.00 57.62 145 PHE A CA 1
ATOM 1026 C C . PHE A 1 145 ? 13.658 -8.160 2.290 1.00 57.62 145 PHE A C 1
ATOM 1028 O O . PHE A 1 145 ? 13.885 -9.190 2.935 1.00 57.62 145 PHE A O 1
ATOM 1035 N N . PRO A 1 146 ? 13.742 -6.955 2.882 1.00 59.88 146 PRO A N 1
ATOM 1036 C CA . PRO A 1 146 ? 13.865 -6.820 4.327 1.00 59.88 146 PRO A CA 1
ATOM 1037 C C . PRO A 1 146 ? 12.482 -6.952 4.985 1.00 59.88 146 PRO A C 1
ATOM 1039 O O . PRO A 1 146 ? 11.536 -6.267 4.627 1.00 59.88 146 PRO A O 1
ATOM 1042 N N . ALA A 1 147 ? 12.349 -7.826 5.986 1.00 51.25 147 ALA A N 1
ATOM 1043 C CA . ALA A 1 147 ? 11.078 -8.037 6.697 1.00 51.25 147 ALA A CA 1
ATOM 1044 C C . ALA A 1 147 ? 10.675 -6.861 7.617 1.00 51.25 147 ALA A C 1
ATOM 1046 O O . ALA A 1 147 ? 9.534 -6.789 8.073 1.00 51.25 147 ALA A O 1
ATOM 1047 N N . THR A 1 148 ? 11.602 -5.935 7.880 1.00 55.00 148 THR A N 1
ATOM 1048 C CA . THR A 1 148 ? 11.395 -4.761 8.733 1.00 55.00 148 THR A CA 1
ATOM 1049 C C . THR A 1 148 ? 12.117 -3.562 8.125 1.00 55.00 148 THR A C 1
ATOM 1051 O O . THR A 1 148 ? 13.304 -3.655 7.817 1.00 55.00 148 THR A O 1
ATOM 1054 N N . TYR A 1 149 ? 11.420 -2.432 7.988 1.00 55.78 149 TYR A N 1
ATOM 1055 C CA . TYR A 1 149 ? 11.961 -1.190 7.437 1.00 55.78 149 TYR A CA 1
ATOM 1056 C C . TYR A 1 149 ? 12.028 -0.158 8.564 1.00 55.78 149 TYR A C 1
ATOM 1058 O O . TYR A 1 149 ? 10.999 0.332 9.029 1.00 55.78 149 TYR A O 1
ATOM 1066 N N . THR A 1 150 ? 13.237 0.140 9.040 1.00 49.75 150 THR A N 1
ATOM 1067 C CA . THR A 1 150 ? 13.471 1.105 10.126 1.00 49.75 150 THR A CA 1
ATOM 1068 C C . THR A 1 150 ? 14.490 2.147 9.686 1.00 49.75 150 THR A C 1
ATOM 1070 O O . THR A 1 150 ? 15.685 1.852 9.682 1.00 49.75 150 THR A O 1
ATOM 1073 N N . SER A 1 151 ? 14.054 3.364 9.360 1.00 43.19 151 SER A N 1
ATOM 1074 C CA . SER A 1 151 ? 14.958 4.499 9.210 1.00 43.19 151 SER A CA 1
ATOM 1075 C C . SER A 1 151 ? 15.344 5.026 10.598 1.00 43.19 151 SER A C 1
ATOM 1077 O O . SER A 1 151 ? 14.538 5.597 11.330 1.00 43.19 151 SER A O 1
ATOM 1079 N N . THR A 1 152 ? 16.601 4.829 10.991 1.00 38.09 152 THR A N 1
ATOM 1080 C CA . THR A 1 152 ? 17.202 5.536 12.129 1.00 38.09 152 THR A CA 1
ATOM 1081 C C . THR A 1 152 ? 18.077 6.659 11.593 1.00 38.09 152 THR A C 1
ATOM 1083 O O . THR A 1 152 ? 19.216 6.441 11.180 1.00 38.09 152 THR A O 1
ATOM 1086 N N . ASP A 1 153 ? 17.556 7.886 11.601 1.00 42.66 153 ASP A N 1
ATOM 1087 C CA . ASP A 1 153 ? 18.377 9.066 11.342 1.00 42.66 153 ASP A CA 1
ATOM 1088 C C . ASP A 1 153 ? 19.220 9.385 12.587 1.00 42.66 153 ASP A C 1
ATOM 1090 O O . ASP A 1 153 ? 18.714 9.849 13.606 1.00 42.66 153 ASP A O 1
ATOM 1094 N N . THR A 1 154 ? 20.524 9.109 12.522 1.00 38.91 154 THR A N 1
ATOM 1095 C CA . THR A 1 154 ? 21.502 9.570 13.527 1.00 38.91 154 THR A CA 1
ATOM 1096 C C . THR A 1 154 ? 22.273 10.810 13.072 1.00 38.91 154 THR A C 1
ATOM 1098 O O . THR A 1 154 ? 23.274 11.179 13.683 1.00 38.91 154 THR A O 1
ATOM 1101 N N . ARG A 1 155 ? 21.839 11.493 12.010 1.00 38.25 155 ARG A N 1
ATOM 1102 C CA . ARG A 1 155 ? 22.504 12.685 11.484 1.00 38.25 155 ARG A CA 1
ATOM 1103 C C . ARG A 1 155 ? 21.612 13.915 11.588 1.00 38.25 155 ARG A C 1
ATOM 1105 O O . ARG A 1 155 ? 21.343 14.588 10.601 1.00 38.25 155 ARG A O 1
ATOM 1112 N N . GLN A 1 156 ? 21.356 14.328 12.830 1.00 45.34 156 GLN A N 1
ATOM 1113 C CA . GLN A 1 156 ? 21.404 15.765 13.091 1.00 45.34 156 GLN A CA 1
ATOM 1114 C C . GLN A 1 156 ? 22.830 16.246 12.802 1.00 45.34 156 GLN A C 1
ATOM 1116 O O . GLN A 1 156 ? 23.801 15.754 13.381 1.00 45.34 156 GLN A O 1
ATOM 1121 N N . ARG A 1 157 ? 22.973 17.182 11.870 1.00 33.38 157 ARG A N 1
ATOM 1122 C CA . ARG A 1 157 ? 24.186 17.984 11.714 1.00 33.38 157 ARG A CA 1
ATOM 1123 C C . ARG A 1 157 ? 23.791 19.460 11.587 1.00 33.38 157 ARG A C 1
ATOM 1125 O O . ARG A 1 157 ? 22.671 19.727 11.163 1.00 33.38 157 ARG A O 1
ATOM 1132 N N . PRO A 1 158 ? 24.695 20.342 12.039 1.00 43.94 158 PRO A N 1
ATOM 1133 C CA . PRO A 1 158 ? 24.471 21.370 13.062 1.00 43.94 158 PRO A CA 1
ATOM 1134 C C . PRO A 1 158 ? 23.694 22.601 12.604 1.00 43.94 158 PRO A C 1
ATOM 1136 O O . PRO A 1 158 ? 23.695 22.886 11.388 1.00 43.94 158 PRO A O 1
#

Foldseek 3Di:
DDFAAPQKDKDDWDQPCDDDQNATKTKMFGQAKDAFFDKKKKWQFFQDPVQLFTDFPTKIKMATHRGTDGGGDMDMDGQHHPFFAADDPGIWIADQAPRDTDRGRDYRDDLPRTKIWMFPPFDGHHGGGTFGQTRDIGGDDPDDDDRGRDRDPPDPDD

Sequence (158 aa):
MALTAGSIAFTAVQSDNVGGFNGDAFQFVLLTDVAAGTTIFFTDGGFRTDNNAFRTNENVVRWVAQSNLTAGTVITFTAPNGSGAASTPEWSGINTSTGAVLSTAGLSLSIDGDNITALINPTFGGTSALNGTAIAQILWGAAAFPATYTSTDTRQRP